Protein AF-A0A7H2BK85-F1 (afdb_monomer)

Structure (mmCIF, N/CA/C/O backbone):
data_AF-A0A7H2BK85-F1
#
_entry.id   AF-A0A7H2BK85-F1
#
loop_
_atom_site.group_PDB
_atom_site.id
_atom_site.type_symbol
_atom_site.label_atom_id
_atom_site.label_alt_id
_atom_site.label_comp_id
_atom_site.label_asym_id
_atom_site.label_entity_id
_atom_site.label_seq_id
_atom_site.pdbx_PDB_ins_code
_atom_site.Cartn_x
_atom_site.Cartn_y
_atom_site.Cartn_z
_atom_site.occupancy
_atom_site.B_iso_or_equiv
_atom_site.auth_seq_id
_atom_site.auth_comp_id
_atom_site.auth_asym_id
_atom_site.auth_atom_id
_atom_site.pdbx_PDB_model_num
ATOM 1 N N . MET A 1 1 ? 51.114 -15.376 -56.417 1.00 45.09 1 MET A N 1
ATOM 2 C CA . MET A 1 1 ? 50.323 -16.615 -56.246 1.00 45.09 1 MET A CA 1
ATOM 3 C C . MET A 1 1 ? 49.088 -16.275 -55.428 1.00 45.09 1 MET A C 1
ATOM 5 O O . MET A 1 1 ? 49.224 -15.690 -54.364 1.00 45.09 1 MET A O 1
ATOM 9 N N . SER A 1 2 ? 47.910 -16.520 -55.994 1.00 48.28 2 SER A N 1
ATOM 10 C CA . SER A 1 2 ? 46.600 -16.052 -55.521 1.00 48.28 2 SER A CA 1
ATOM 11 C C . SER A 1 2 ? 46.134 -16.746 -54.229 1.00 48.28 2 SER A C 1
ATOM 13 O O . SER A 1 2 ? 46.416 -17.934 -54.055 1.00 48.28 2 SER A O 1
ATOM 15 N N . PRO A 1 3 ? 45.377 -16.072 -53.341 1.00 52.47 3 PRO A N 1
ATOM 16 C CA . PRO A 1 3 ? 44.788 -16.718 -52.174 1.00 52.47 3 PRO A CA 1
ATOM 17 C C . PRO A 1 3 ? 43.603 -17.587 -52.618 1.00 52.47 3 PRO A C 1
ATOM 19 O O . PRO A 1 3 ? 42.643 -17.091 -53.200 1.00 52.47 3 PRO A O 1
ATOM 22 N N . THR A 1 4 ? 43.648 -18.893 -52.348 1.00 54.88 4 THR A N 1
ATOM 23 C CA . THR A 1 4 ? 42.486 -19.773 -52.558 1.00 54.88 4 THR A CA 1
ATOM 24 C C . THR A 1 4 ? 41.768 -19.953 -51.225 1.00 54.88 4 THR A C 1
ATOM 26 O O . THR A 1 4 ? 42.036 -20.896 -50.485 1.00 54.88 4 THR A O 1
ATOM 29 N N . ALA A 1 5 ? 40.869 -19.028 -50.889 1.00 56.72 5 ALA A N 1
ATOM 30 C CA . ALA A 1 5 ? 39.956 -19.197 -49.765 1.00 56.72 5 ALA A CA 1
ATOM 31 C C . ALA A 1 5 ? 38.883 -20.230 -50.148 1.00 56.72 5 ALA A C 1
ATOM 33 O O . ALA A 1 5 ? 37.987 -19.947 -50.943 1.00 56.72 5 ALA A O 1
ATOM 34 N N . ARG A 1 6 ? 38.971 -21.451 -49.606 1.00 53.88 6 ARG A N 1
ATOM 35 C CA . ARG A 1 6 ? 37.909 -22.453 -49.764 1.00 53.88 6 ARG A CA 1
ATOM 36 C C . ARG A 1 6 ? 36.838 -22.222 -48.704 1.00 53.88 6 ARG A C 1
ATOM 38 O O . ARG A 1 6 ? 36.971 -22.622 -47.554 1.00 53.88 6 ARG A O 1
ATOM 45 N N . LYS A 1 7 ? 35.772 -21.552 -49.132 1.00 53.59 7 LYS A N 1
ATOM 46 C CA . LYS A 1 7 ? 34.495 -21.425 -48.430 1.00 53.59 7 LYS A CA 1
ATOM 47 C C . LYS A 1 7 ? 33.866 -22.813 -48.289 1.00 53.59 7 LYS A C 1
ATOM 49 O O . LYS A 1 7 ? 33.546 -23.435 -49.296 1.00 53.59 7 LYS A O 1
ATOM 54 N N . SER A 1 8 ? 33.684 -23.285 -47.058 1.00 52.75 8 SER A N 1
ATOM 55 C CA . SER A 1 8 ? 32.875 -24.471 -46.767 1.00 52.75 8 SER A CA 1
ATOM 56 C C . SER A 1 8 ? 31.656 -24.023 -45.968 1.00 52.75 8 SER A C 1
ATOM 58 O O . SER A 1 8 ? 31.713 -23.850 -44.754 1.00 52.75 8 SER A O 1
ATOM 60 N N . SER A 1 9 ? 30.568 -23.732 -46.683 1.00 49.78 9 SER A N 1
ATOM 61 C CA . SER A 1 9 ? 29.244 -23.563 -46.088 1.00 49.78 9 SER A CA 1
ATOM 62 C C . SER A 1 9 ? 28.646 -24.952 -45.905 1.00 49.78 9 SER A C 1
ATOM 64 O O . SER A 1 9 ? 28.197 -25.551 -46.877 1.00 49.78 9 SER A O 1
ATOM 66 N N . GLN A 1 10 ? 28.622 -25.450 -44.673 1.00 52.81 10 GLN A N 1
ATOM 67 C CA . GLN A 1 10 ? 27.683 -26.500 -44.292 1.00 52.81 10 GLN A CA 1
ATOM 68 C C . GLN A 1 10 ? 26.510 -25.833 -43.582 1.00 52.81 10 GLN A C 1
ATOM 70 O O . GLN A 1 10 ? 26.535 -25.560 -42.387 1.00 52.81 10 GLN A O 1
ATOM 75 N N . THR A 1 11 ? 25.501 -25.487 -44.371 1.00 51.50 11 THR A N 1
ATOM 76 C CA . THR A 1 11 ? 24.173 -25.133 -43.884 1.00 51.50 11 THR A CA 1
ATOM 77 C C . THR A 1 11 ? 23.465 -26.417 -43.472 1.00 51.50 11 THR A C 1
ATOM 79 O O . THR A 1 11 ? 23.129 -27.229 -44.332 1.00 51.50 11 THR A O 1
ATOM 82 N N . VAL A 1 12 ? 23.218 -26.598 -42.176 1.00 56.59 12 VAL A N 1
ATOM 83 C CA . VAL A 1 12 ? 22.266 -27.599 -41.684 1.00 56.59 12 VAL A CA 1
ATOM 84 C C . VAL A 1 12 ? 21.039 -26.840 -41.202 1.00 56.59 12 VAL A C 1
ATOM 86 O O . VAL A 1 12 ? 21.044 -26.228 -40.139 1.00 56.59 12 VAL A O 1
ATOM 89 N N . ALA A 1 13 ? 20.008 -26.828 -42.042 1.00 54.75 13 ALA A N 1
ATOM 90 C CA . ALA A 1 13 ? 18.696 -26.290 -41.727 1.00 54.75 13 ALA A CA 1
ATOM 91 C C . ALA A 1 13 ? 17.769 -27.452 -41.373 1.00 54.75 13 ALA A C 1
ATOM 93 O O . ALA A 1 13 ? 17.261 -28.091 -42.285 1.00 54.75 13 ALA A O 1
ATOM 94 N N . ILE A 1 14 ? 17.540 -27.725 -40.085 1.00 53.06 14 ILE A N 1
ATOM 95 C CA . ILE A 1 14 ? 16.371 -28.491 -39.626 1.00 53.06 14 ILE A CA 1
ATOM 96 C C . ILE A 1 14 ? 15.972 -27.978 -38.242 1.00 53.06 14 ILE A C 1
ATOM 98 O O . ILE A 1 14 ? 16.756 -28.052 -37.301 1.00 53.06 14 ILE A O 1
ATOM 102 N N . GLY A 1 15 ? 14.739 -27.485 -38.128 1.00 49.41 15 GLY A N 1
ATOM 103 C CA . GLY A 1 15 ? 14.114 -27.204 -36.839 1.00 49.41 15 GLY A CA 1
ATOM 104 C C . GLY A 1 15 ? 13.172 -26.009 -36.858 1.00 49.41 15 GLY A C 1
ATOM 105 O O . GLY A 1 15 ? 13.376 -25.061 -36.110 1.00 49.41 15 GLY A O 1
ATOM 106 N N . ALA A 1 16 ? 12.133 -26.037 -37.695 1.00 55.44 16 ALA A N 1
ATOM 107 C CA . ALA A 1 16 ? 10.982 -25.171 -37.471 1.00 55.44 16 ALA A CA 1
ATOM 108 C C . ALA A 1 16 ? 10.221 -25.707 -36.250 1.00 55.44 16 ALA A C 1
ATOM 110 O O . ALA A 1 16 ? 9.427 -26.637 -36.367 1.00 55.44 16 ALA A O 1
ATOM 111 N N . VAL A 1 17 ? 10.495 -25.147 -35.072 1.00 58.88 17 VAL A N 1
ATOM 112 C CA . VAL A 1 17 ? 9.649 -25.336 -33.890 1.00 58.88 17 VAL A CA 1
ATOM 113 C C . VAL A 1 17 ? 8.796 -24.085 -33.756 1.00 58.88 17 VAL A C 1
ATOM 115 O O . VAL A 1 17 ? 9.185 -23.103 -33.129 1.00 58.88 17 VAL A O 1
ATOM 118 N N . THR A 1 18 ? 7.624 -24.095 -34.384 1.00 50.91 18 THR A N 1
ATOM 119 C CA . THR A 1 18 ? 6.572 -23.134 -34.056 1.00 50.91 18 THR A CA 1
ATOM 120 C C . THR A 1 18 ? 5.955 -23.563 -32.730 1.00 50.91 18 THR A C 1
ATOM 122 O O . THR A 1 18 ? 5.034 -24.380 -32.702 1.00 50.91 18 THR A O 1
ATOM 125 N N . ALA A 1 19 ? 6.480 -23.039 -31.622 1.00 53.00 19 ALA A N 1
ATOM 126 C CA . ALA A 1 19 ? 5.808 -23.126 -30.334 1.00 53.00 19 ALA A CA 1
ATOM 127 C C . ALA A 1 19 ? 4.584 -22.200 -30.368 1.00 53.00 19 ALA A C 1
ATOM 129 O O . ALA A 1 19 ? 4.656 -21.016 -30.050 1.00 53.00 19 ALA A O 1
ATOM 130 N N . LEU A 1 20 ? 3.457 -22.744 -30.818 1.00 49.47 20 LEU A N 1
ATOM 131 C CA . LEU A 1 20 ? 2.154 -22.122 -30.660 1.00 49.47 20 LEU A CA 1
ATOM 132 C C . LEU A 1 20 ? 1.717 -22.316 -29.199 1.00 49.47 20 LEU A C 1
ATOM 134 O O . LEU A 1 20 ? 1.092 -23.318 -28.860 1.00 49.47 20 LEU A O 1
ATOM 138 N N . ALA A 1 21 ? 2.065 -21.372 -28.326 1.00 48.50 21 ALA A N 1
ATOM 139 C CA . ALA A 1 21 ? 1.471 -21.281 -26.996 1.00 48.50 21 ALA A CA 1
ATOM 140 C C . ALA A 1 21 ? 0.153 -20.496 -27.103 1.00 48.50 21 ALA A C 1
ATOM 142 O O . ALA A 1 21 ? 0.136 -19.272 -26.996 1.00 48.50 21 ALA A O 1
ATOM 143 N N . VAL A 1 22 ? -0.957 -21.194 -27.374 1.00 50.72 22 VAL A N 1
ATOM 144 C CA . VAL A 1 22 ? -2.297 -20.613 -27.211 1.00 50.72 22 VAL A CA 1
ATOM 145 C C . VAL A 1 22 ? -2.713 -20.728 -25.748 1.00 50.72 22 VAL A C 1
ATOM 147 O O . VAL A 1 22 ? -2.835 -21.825 -25.215 1.00 50.72 22 VAL A O 1
ATOM 150 N N . ALA A 1 23 ? -2.979 -19.554 -25.179 1.00 48.28 23 ALA A N 1
ATOM 151 C CA . ALA A 1 23 ? -3.813 -19.264 -24.018 1.00 48.28 23 ALA A CA 1
ATOM 152 C C . ALA A 1 23 ? -3.403 -19.856 -22.659 1.00 48.28 23 ALA A C 1
ATOM 154 O O . ALA A 1 23 ? -3.813 -20.945 -22.276 1.00 48.28 23 ALA A O 1
ATOM 155 N N . LEU A 1 24 ? -2.837 -18.982 -21.825 1.00 39.66 24 LEU A N 1
ATOM 156 C CA . LEU A 1 24 ? -3.652 -18.437 -20.743 1.00 39.66 24 LEU A CA 1
ATOM 157 C C . LEU A 1 24 ? -3.666 -16.908 -20.876 1.00 39.66 24 LEU A C 1
ATOM 159 O O . LEU A 1 24 ? -2.669 -16.247 -20.601 1.00 39.66 24 LEU A O 1
ATOM 163 N N . THR A 1 25 ? -4.809 -16.317 -21.230 1.00 51.88 25 THR A N 1
ATOM 164 C CA . THR A 1 25 ? -5.195 -15.028 -20.633 1.00 51.88 25 THR A CA 1
ATOM 165 C C . THR A 1 25 ? -5.404 -15.298 -19.152 1.00 51.88 25 THR A C 1
ATOM 167 O O . THR A 1 25 ? -6.499 -15.559 -18.670 1.00 51.88 25 THR A O 1
ATOM 170 N N . GLY A 1 26 ? -4.271 -15.359 -18.485 1.00 37.03 26 GLY A N 1
ATOM 171 C CA . GLY A 1 26 ? -4.060 -15.548 -17.075 1.00 37.03 26 GLY A CA 1
ATOM 172 C C . GLY A 1 26 ? -2.738 -14.860 -16.806 1.00 37.03 26 GLY A C 1
ATOM 173 O O . GLY A 1 26 ? -1.775 -15.509 -16.416 1.00 37.03 26 GLY A O 1
ATOM 174 N N . CYS A 1 27 ? -2.686 -13.549 -17.082 1.00 47.53 27 CYS A N 1
ATOM 175 C CA . CYS A 1 27 ? -1.735 -12.637 -16.450 1.00 47.53 27 CYS A CA 1
ATOM 176 C C . CYS A 1 27 ? -2.050 -12.626 -14.952 1.00 47.53 27 CYS A C 1
ATOM 178 O O . CYS A 1 27 ? -2.667 -11.721 -14.404 1.00 47.53 27 CYS A O 1
ATOM 180 N N . SER A 1 28 ? -1.706 -13.725 -14.311 1.00 48.28 28 SER A N 1
ATOM 181 C CA . SER A 1 28 ? -1.516 -13.859 -12.882 1.00 48.28 28 SER A CA 1
ATOM 182 C C . SER A 1 28 ? -0.149 -14.509 -12.752 1.00 48.28 28 SER A C 1
ATOM 184 O O . SER A 1 28 ? 0.002 -15.619 -12.251 1.00 48.28 28 SER A O 1
ATOM 186 N N . SER A 1 29 ? 0.839 -13.836 -13.338 1.00 35.88 29 SER A N 1
ATOM 187 C CA . SER A 1 29 ? 2.242 -14.179 -13.231 1.00 35.88 29 SER A CA 1
ATOM 188 C C . SER A 1 29 ? 2.878 -13.079 -12.404 1.00 35.88 29 SER A C 1
ATOM 190 O O . SER A 1 29 ? 3.243 -12.041 -12.936 1.00 35.88 29 SER A O 1
ATOM 192 N N . GLU A 1 30 ? 2.968 -13.335 -11.100 1.00 42.28 30 GLU A N 1
ATOM 193 C CA . GLU A 1 30 ? 4.191 -13.034 -10.355 1.00 42.28 30 GLU A CA 1
ATOM 194 C C . GLU A 1 30 ? 4.675 -11.586 -10.539 1.00 42.28 30 GLU A C 1
ATOM 196 O O . GLU A 1 30 ? 5.794 -11.333 -10.976 1.00 42.28 30 GLU A O 1
ATOM 201 N N . ASP A 1 31 ? 3.791 -10.633 -10.238 1.00 44.41 31 ASP A N 1
ATOM 202 C CA . ASP A 1 31 ? 4.012 -9.199 -10.403 1.00 44.41 31 ASP A CA 1
ATOM 203 C C . ASP A 1 31 ? 5.076 -8.654 -9.437 1.00 44.41 31 ASP A C 1
ATOM 205 O O . ASP A 1 31 ? 4.791 -7.912 -8.497 1.00 44.41 31 ASP A O 1
ATOM 209 N N . GLU A 1 32 ? 6.349 -8.911 -9.721 1.00 52.94 32 GLU A N 1
ATOM 210 C CA . GLU A 1 32 ? 7.384 -7.914 -9.453 1.00 52.94 32 GLU A CA 1
ATOM 211 C C . GLU A 1 32 ? 7.187 -6.768 -10.464 1.00 52.94 32 GLU A C 1
ATOM 213 O O . GLU A 1 32 ? 7.996 -6.567 -11.368 1.00 52.94 32 GLU A O 1
ATOM 218 N N . GLN A 1 33 ? 6.071 -6.031 -10.349 1.00 55.97 33 GLN A N 1
ATOM 219 C CA . GLN A 1 33 ? 5.865 -4.783 -11.080 1.00 55.97 33 GLN A CA 1
ATOM 220 C C . GLN A 1 33 ? 6.898 -3.787 -10.565 1.00 55.97 33 GLN A C 1
ATOM 222 O O . GLN A 1 33 ? 6.743 -3.152 -9.522 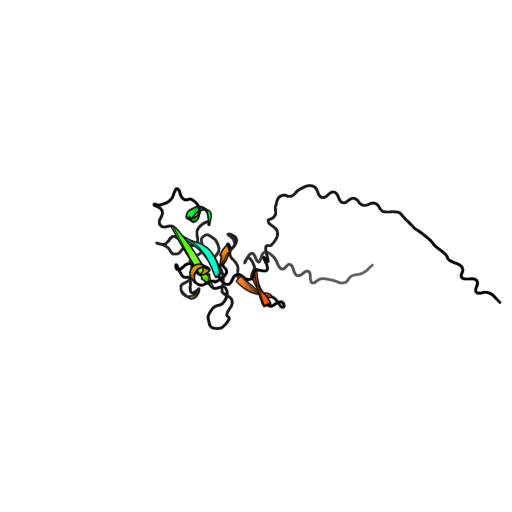1.00 55.97 33 GLN A O 1
ATOM 227 N N . GLU A 1 34 ? 8.011 -3.732 -11.283 1.00 63.50 34 GLU A N 1
ATOM 228 C CA . GLU A 1 34 ? 9.090 -2.793 -11.071 1.00 63.50 34 GLU A CA 1
ATOM 229 C C . GLU A 1 34 ? 8.560 -1.373 -11.352 1.00 63.50 34 GLU A C 1
ATOM 231 O O . GLU A 1 34 ? 8.457 -0.944 -12.501 1.00 63.50 34 GLU A O 1
ATOM 236 N N . THR A 1 35 ? 8.167 -0.668 -10.293 1.00 67.38 35 THR A N 1
ATOM 237 C CA . THR A 1 35 ? 7.419 0.592 -10.324 1.00 67.38 35 THR A CA 1
ATOM 238 C C . THR A 1 35 ? 8.204 1.739 -9.678 1.00 67.38 35 THR A C 1
ATOM 240 O O . THR A 1 35 ? 8.959 1.553 -8.720 1.00 67.38 35 THR A O 1
ATOM 243 N N . ASP A 1 36 ? 7.996 2.949 -10.197 1.00 75.44 36 ASP A N 1
ATOM 244 C CA . ASP A 1 36 ? 8.452 4.218 -9.604 1.00 75.44 36 ASP A CA 1
ATOM 245 C C . ASP A 1 36 ? 7.418 4.793 -8.611 1.00 75.44 36 ASP A C 1
ATOM 247 O O . ASP A 1 36 ? 7.486 5.953 -8.210 1.00 75.44 36 ASP A O 1
ATOM 251 N N . ALA A 1 37 ? 6.421 3.996 -8.214 1.00 82.44 37 ALA A N 1
ATOM 252 C CA . ALA A 1 37 ? 5.487 4.385 -7.169 1.00 82.44 37 ALA A CA 1
ATOM 253 C C . ALA A 1 37 ? 6.186 4.517 -5.810 1.00 82.44 37 ALA A C 1
ATOM 255 O O . ALA A 1 37 ? 7.075 3.743 -5.462 1.00 82.44 37 ALA A O 1
ATOM 256 N N . GLU A 1 38 ? 5.744 5.496 -5.025 1.00 86.88 38 GLU A N 1
ATOM 257 C C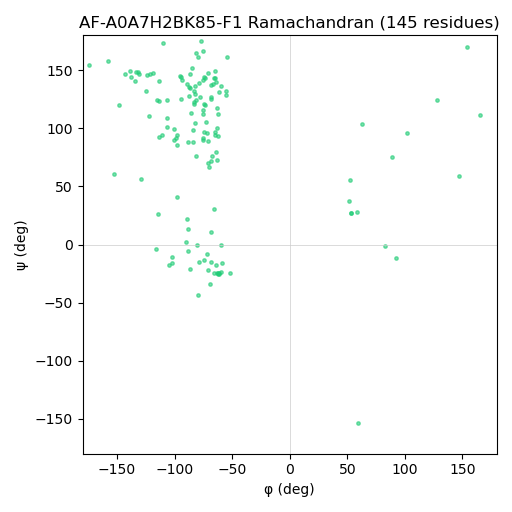A . GLU A 1 38 ? 6.218 5.746 -3.662 1.00 86.88 38 GLU A CA 1
ATOM 258 C C . GLU A 1 38 ? 5.198 5.282 -2.615 1.00 86.88 38 GLU A C 1
ATOM 260 O O . GLU A 1 38 ? 5.544 5.105 -1.445 1.00 86.88 38 GLU A O 1
ATOM 265 N N . TYR A 1 39 ? 3.947 5.070 -3.032 1.00 89.94 39 TYR A N 1
ATOM 266 C CA . TYR A 1 39 ? 2.840 4.674 -2.170 1.00 89.94 39 TYR A CA 1
ATOM 267 C C . TYR A 1 39 ? 2.017 3.535 -2.786 1.00 89.94 39 TYR A C 1
ATOM 269 O O . TYR A 1 39 ? 1.705 3.559 -3.978 1.00 89.94 39 TYR A O 1
ATOM 277 N N . ALA A 1 40 ? 1.591 2.584 -1.954 1.00 90.62 40 ALA A N 1
ATOM 278 C CA . ALA A 1 40 ? 0.516 1.650 -2.267 1.00 90.62 40 ALA A CA 1
ATOM 279 C C . ALA A 1 40 ? -0.835 2.309 -2.008 1.00 90.62 40 ALA A C 1
ATOM 281 O O . ALA A 1 40 ? -1.066 2.801 -0.906 1.00 90.62 40 ALA A O 1
ATOM 282 N N . GLN A 1 41 ? -1.738 2.254 -2.974 1.00 90.69 41 GLN A N 1
ATOM 283 C CA . GLN A 1 41 ? -3.156 2.515 -2.777 1.00 90.69 41 GLN A CA 1
ATOM 284 C C . GLN A 1 41 ? -3.847 1.209 -2.366 1.00 90.69 41 GLN A C 1
ATOM 286 O O . GLN A 1 41 ? -3.690 0.193 -3.044 1.00 90.69 41 GLN A O 1
ATOM 291 N N . VAL A 1 42 ? -4.591 1.235 -1.258 1.00 90.31 42 VAL A N 1
ATOM 292 C CA . VAL A 1 42 ? -5.373 0.091 -0.764 1.00 90.31 42 VAL A CA 1
ATOM 293 C C . VAL A 1 42 ? -6.743 0.544 -0.265 1.00 90.31 42 VAL A C 1
ATOM 295 O O . VAL A 1 42 ? -6.867 1.623 0.325 1.00 90.31 42 VAL A O 1
ATOM 298 N N . CYS A 1 43 ? -7.772 -0.271 -0.479 1.00 91.25 43 CYS A N 1
ATOM 299 C CA . CYS A 1 43 ? -9.095 -0.035 0.088 1.00 91.25 43 CYS A CA 1
ATOM 300 C C . CYS A 1 43 ? -9.175 -0.562 1.526 1.00 91.25 43 CYS A C 1
ATOM 302 O O . CYS A 1 43 ? -8.763 -1.688 1.811 1.00 91.25 43 CYS A O 1
ATOM 304 N N . VAL A 1 44 ? -9.699 0.242 2.454 1.00 90.75 44 VAL A N 1
ATOM 305 C CA . VAL A 1 44 ? -9.833 -0.155 3.863 1.00 90.75 44 VAL A CA 1
ATOM 306 C C . VAL A 1 44 ? -11.209 0.134 4.424 1.00 90.75 44 VAL A C 1
ATOM 308 O O . VAL A 1 44 ? -11.833 1.137 4.089 1.00 90.75 44 VAL A O 1
ATOM 311 N N . ASN A 1 45 ? -11.638 -0.703 5.363 1.00 90.19 45 ASN A N 1
ATOM 312 C CA . ASN A 1 45 ? -12.727 -0.382 6.269 1.00 90.19 45 ASN A CA 1
ATOM 313 C C . ASN A 1 45 ? -12.246 0.647 7.303 1.00 90.19 45 ASN A C 1
ATOM 315 O O . 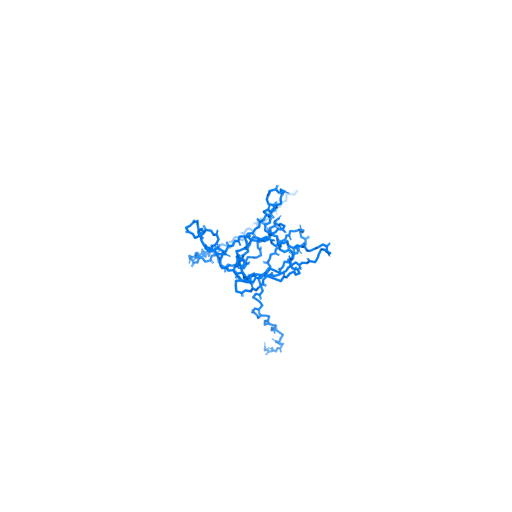ASN A 1 45 ? -11.301 0.411 8.051 1.00 90.19 45 ASN A O 1
ATOM 319 N N . GLN A 1 46 ? -12.891 1.806 7.339 1.00 86.00 46 GLN A N 1
ATOM 320 C CA . GLN A 1 46 ? -12.545 2.927 8.201 1.00 86.00 46 GLN A CA 1
ATOM 321 C C . GLN A 1 46 ? -12.858 2.680 9.681 1.00 86.00 46 GLN A C 1
ATOM 323 O O . GLN A 1 46 ? -12.216 3.320 10.514 1.00 86.00 46 GLN A O 1
ATOM 328 N N . ASP A 1 47 ? -13.771 1.757 10.003 1.00 86.62 47 ASP A N 1
ATOM 329 C CA . ASP A 1 47 ? -14.110 1.380 11.381 1.00 86.62 47 ASP A CA 1
ATOM 330 C C . ASP A 1 47 ? -13.076 0.415 11.969 1.00 86.62 47 ASP A C 1
ATOM 332 O O . ASP A 1 47 ? -12.656 0.552 13.118 1.00 86.62 47 ASP A O 1
ATOM 336 N N . THR A 1 48 ? -12.657 -0.581 11.183 1.00 88.44 48 THR A N 1
ATOM 337 C CA . THR A 1 48 ? -11.785 -1.671 11.655 1.00 88.44 48 THR A CA 1
ATOM 338 C C . THR A 1 48 ? -10.325 -1.519 11.240 1.00 88.44 48 THR A C 1
ATOM 340 O O . THR A 1 48 ? -9.478 -2.265 11.738 1.00 88.44 48 THR A O 1
ATOM 343 N N . GLN A 1 49 ? -10.029 -0.576 10.340 1.00 88.56 49 GLN A N 1
ATOM 344 C CA . GLN A 1 49 ? -8.740 -0.413 9.655 1.00 88.56 49 GLN A CA 1
ATOM 345 C C . GLN A 1 49 ? -8.258 -1.690 8.953 1.00 88.56 49 GLN A C 1
ATOM 347 O O . GLN A 1 49 ? -7.059 -1.908 8.778 1.00 88.56 49 GLN A O 1
ATOM 352 N N . GLU A 1 50 ? -9.191 -2.552 8.562 1.00 91.50 50 GLU A N 1
ATOM 353 C CA . GLU A 1 50 ? -8.913 -3.776 7.821 1.00 91.50 50 GLU A CA 1
ATOM 354 C C . GLU A 1 50 ? -8.873 -3.488 6.324 1.00 91.50 50 GLU A C 1
ATOM 356 O O . GLU A 1 50 ? -9.740 -2.779 5.806 1.00 91.50 50 GLU A O 1
ATOM 361 N N . ARG A 1 51 ? -7.867 -4.024 5.629 1.00 89.62 51 ARG A N 1
ATOM 362 C CA . ARG A 1 51 ? -7.805 -3.961 4.173 1.00 89.62 51 ARG A CA 1
ATOM 363 C C . ARG A 1 51 ? -8.906 -4.836 3.596 1.00 89.62 51 ARG A C 1
ATOM 365 O O . ARG A 1 51 ? -8.972 -6.025 3.884 1.00 89.62 51 ARG A O 1
ATOM 372 N N . VAL A 1 52 ? -9.737 -4.251 2.751 1.00 89.44 52 VAL A N 1
ATOM 373 C CA . VAL A 1 52 ? -10.779 -4.966 2.016 1.00 89.44 52 VAL A CA 1
ATOM 374 C C . VAL A 1 52 ? -10.411 -5.026 0.540 1.00 89.44 52 VAL A C 1
ATOM 376 O O . VAL A 1 52 ? -9.400 -4.468 0.111 1.00 89.44 52 VAL A O 1
ATOM 379 N N . ASP A 1 53 ? -11.209 -5.760 -0.225 1.00 86.75 53 ASP A N 1
ATOM 380 C CA . ASP A 1 53 ? -11.041 -5.828 -1.666 1.00 86.75 53 ASP A CA 1
ATOM 381 C C . ASP A 1 53 ? -11.179 -4.435 -2.301 1.00 86.75 53 ASP A C 1
ATOM 383 O O . ASP A 1 53 ? -12.064 -3.659 -1.935 1.00 86.75 53 ASP A O 1
ATOM 387 N N . ASP A 1 54 ? -10.291 -4.123 -3.243 1.00 84.56 54 ASP A N 1
ATOM 388 C CA . ASP A 1 54 ? -10.172 -2.786 -3.826 1.00 84.56 54 ASP A CA 1
ATOM 389 C C . ASP A 1 54 ? -11.450 -2.361 -4.584 1.00 84.56 54 ASP A C 1
ATOM 391 O O . ASP A 1 54 ? -11.777 -1.172 -4.612 1.00 84.56 54 ASP A O 1
ATOM 395 N N . ASN A 1 55 ? -12.258 -3.321 -5.064 1.00 83.25 55 ASN A N 1
ATOM 396 C CA . ASN A 1 55 ? -13.551 -3.045 -5.700 1.00 83.25 55 ASN A CA 1
ATOM 397 C C . ASN A 1 55 ? -14.549 -2.365 -4.747 1.00 83.25 55 ASN A C 1
ATOM 399 O O . ASN A 1 55 ? -15.418 -1.629 -5.202 1.00 83.25 55 ASN A O 1
ATOM 403 N N . GLN A 1 56 ? -14.411 -2.549 -3.427 1.00 83.25 56 GLN A N 1
ATOM 404 C CA . GLN A 1 56 ? -15.294 -1.911 -2.440 1.00 83.25 56 GLN A CA 1
ATOM 405 C C . GLN A 1 56 ? -15.145 -0.385 -2.407 1.00 83.25 56 GLN A C 1
ATOM 407 O O . GLN A 1 56 ? -16.066 0.313 -1.989 1.00 83.25 56 GLN A O 1
ATOM 412 N N . CYS A 1 57 ? -13.988 0.136 -2.827 1.00 82.06 57 CYS A N 1
ATOM 413 C CA . CYS A 1 57 ? -13.723 1.571 -2.896 1.00 82.06 57 CYS A CA 1
ATOM 414 C C . CYS A 1 57 ? -13.824 2.140 -4.323 1.00 82.06 57 CYS A C 1
ATOM 416 O O . CYS A 1 57 ? -13.892 3.362 -4.470 1.00 82.06 57 CYS A O 1
ATOM 418 N N . ASP A 1 58 ? -13.814 1.285 -5.351 1.00 76.81 58 ASP A N 1
ATOM 419 C CA . ASP A 1 58 ? -14.046 1.658 -6.757 1.00 76.81 58 ASP A CA 1
ATOM 420 C C . ASP A 1 58 ? -15.537 1.663 -7.126 1.00 76.81 58 ASP A C 1
ATOM 422 O O . ASP A 1 58 ? -15.938 2.329 -8.082 1.00 76.81 58 ASP A O 1
ATOM 426 N N . ASP A 1 59 ? -16.389 0.960 -6.373 1.00 67.94 59 ASP A N 1
ATOM 427 C CA . ASP A 1 59 ? -17.822 0.961 -6.633 1.00 67.94 59 ASP A CA 1
ATOM 428 C C . ASP A 1 59 ? -18.460 2.290 -6.189 1.00 67.94 59 ASP A C 1
ATOM 430 O O . ASP A 1 59 ? -18.810 2.516 -5.027 1.00 67.94 59 ASP A O 1
ATOM 434 N N . HIS A 1 60 ? -18.632 3.204 -7.147 1.00 55.72 60 HIS A N 1
ATOM 435 C CA . HIS A 1 60 ? -19.266 4.510 -6.935 1.00 55.72 60 HIS A CA 1
ATOM 436 C C . HIS A 1 60 ? -20.711 4.394 -6.400 1.00 55.72 60 HIS A C 1
ATOM 438 O O . HIS A 1 60 ? -21.262 5.379 -5.899 1.00 55.72 60 HIS A O 1
ATOM 444 N N . THR A 1 61 ? -21.345 3.215 -6.486 1.00 54.50 61 THR A N 1
ATOM 445 C CA . THR A 1 61 ? -22.700 2.992 -5.958 1.00 54.50 61 THR A CA 1
ATOM 446 C C . THR A 1 61 ? -22.730 2.788 -4.442 1.00 54.50 61 THR A C 1
ATOM 448 O O . THR A 1 61 ? -23.787 2.918 -3.825 1.00 54.50 61 THR A O 1
ATOM 451 N N . HIS A 1 62 ? -21.586 2.527 -3.807 1.00 52.09 62 HIS A N 1
ATOM 452 C CA . HIS A 1 62 ? -21.477 2.229 -2.378 1.00 52.09 62 HIS A CA 1
ATOM 453 C C . HIS A 1 62 ? -21.081 3.460 -1.543 1.00 52.09 62 HIS A C 1
ATOM 455 O O . HIS A 1 62 ? -20.348 3.376 -0.562 1.00 52.09 62 HIS A O 1
ATOM 461 N N . SER A 1 63 ? -21.651 4.627 -1.868 1.00 51.47 63 SER A N 1
ATOM 462 C CA . SER A 1 63 ? -21.449 5.901 -1.144 1.00 51.47 63 SER A CA 1
ATOM 463 C C . SER A 1 63 ? -21.855 5.880 0.351 1.00 51.47 63 SER A C 1
ATOM 465 O O . SER A 1 63 ? -21.726 6.890 1.037 1.00 51.47 63 SER A O 1
ATOM 467 N N . HIS A 1 64 ? -22.348 4.748 0.869 1.00 50.72 64 HIS A N 1
ATOM 468 C CA . HIS A 1 64 ? -22.801 4.552 2.252 1.00 50.72 64 HIS A CA 1
ATOM 469 C C . HIS A 1 64 ? -21.988 3.534 3.054 1.00 50.72 64 HIS A C 1
ATOM 471 O O . HIS A 1 64 ? -22.266 3.330 4.235 1.00 50.72 64 HIS A O 1
ATOM 477 N N . SER A 1 65 ? -21.016 2.866 2.445 1.00 63.53 65 SER A N 1
ATOM 478 C CA . SER A 1 65 ? -20.184 1.919 3.173 1.00 63.53 65 SER A CA 1
ATOM 479 C C . SER A 1 65 ? -18.980 2.631 3.772 1.00 63.53 65 SER A C 1
ATOM 481 O O . SER A 1 65 ? -18.358 3.456 3.109 1.00 63.53 65 SER A O 1
ATOM 483 N N . ASN A 1 66 ? -18.634 2.299 5.017 1.00 82.38 66 ASN A N 1
ATOM 484 C CA . ASN A 1 66 ? -17.489 2.838 5.760 1.00 82.38 66 ASN A CA 1
ATOM 485 C C . ASN A 1 66 ? -16.128 2.438 5.148 1.00 82.38 66 ASN A C 1
ATOM 487 O O . ASN A 1 66 ? -15.150 2.277 5.868 1.00 82.38 66 ASN A O 1
ATOM 491 N N . PHE A 1 67 ? -16.037 2.240 3.834 1.00 86.50 67 PHE A N 1
ATOM 492 C CA . PHE A 1 67 ? -14.812 1.935 3.113 1.00 86.50 67 PHE A CA 1
ATOM 493 C C . PHE A 1 67 ? -14.208 3.215 2.540 1.00 86.50 67 PHE A C 1
ATOM 495 O O . PHE A 1 67 ? -14.909 4.147 2.150 1.00 86.50 67 PHE A O 1
ATOM 502 N N . GLY A 1 68 ? -12.885 3.286 2.499 1.00 87.62 68 GLY A N 1
ATOM 503 C CA . GLY A 1 68 ? -12.202 4.386 1.841 1.00 87.62 68 GLY A CA 1
ATOM 504 C C . GLY A 1 68 ? -10.783 4.032 1.450 1.00 87.62 68 GLY A C 1
ATOM 505 O O . GLY A 1 68 ? -10.161 3.133 2.015 1.00 87.62 68 GLY A O 1
ATOM 506 N N . TRP A 1 69 ? -10.272 4.777 0.477 1.00 88.31 69 TRP A N 1
ATOM 507 C CA . TRP A 1 69 ? -8.895 4.647 0.035 1.00 88.31 69 TRP A CA 1
ATOM 508 C C . TRP A 1 69 ? -7.921 5.124 1.108 1.00 88.31 69 TRP A C 1
ATOM 510 O O . TRP A 1 69 ? -8.111 6.171 1.737 1.00 88.31 69 TRP A O 1
ATOM 520 N N . MET A 1 70 ? -6.854 4.356 1.289 1.00 90.31 70 MET A N 1
ATOM 521 C CA . MET A 1 70 ? -5.722 4.726 2.118 1.00 90.31 70 MET A CA 1
ATOM 522 C C . MET A 1 70 ? -4.419 4.449 1.371 1.00 90.31 70 MET A C 1
ATOM 524 O O . MET A 1 70 ? -4.330 3.529 0.556 1.00 90.31 70 MET A O 1
ATOM 528 N N . TRP A 1 71 ? -3.405 5.263 1.646 1.00 91.88 71 TRP A N 1
ATOM 529 C CA . TRP A 1 71 ? -2.117 5.210 0.971 1.00 91.88 71 TRP A CA 1
ATOM 530 C C . TRP A 1 71 ? -1.014 4.831 1.948 1.00 91.88 71 TRP A C 1
ATOM 532 O O . TRP A 1 71 ? -0.822 5.499 2.964 1.00 91.88 71 TRP A O 1
ATOM 542 N N . LEU A 1 72 ? -0.270 3.771 1.638 1.00 92.31 72 LEU A N 1
ATOM 543 C CA . LEU A 1 72 ? 0.843 3.297 2.454 1.00 92.31 72 LEU A CA 1
ATOM 544 C C . LEU A 1 72 ? 2.163 3.639 1.774 1.00 92.31 72 LEU A C 1
ATOM 546 O O . LEU A 1 72 ? 2.370 3.208 0.641 1.00 92.31 72 LEU A O 1
ATOM 550 N N . PRO A 1 73 ? 3.084 4.353 2.436 1.00 91.69 73 PRO A N 1
ATOM 551 C CA . PRO A 1 73 ? 4.398 4.606 1.870 1.00 91.69 73 PRO A CA 1
ATOM 552 C C . PRO A 1 73 ? 5.156 3.292 1.695 1.00 91.69 73 PRO A C 1
ATOM 554 O O . PRO A 1 73 ? 5.139 2.424 2.565 1.00 91.69 73 PRO A O 1
ATOM 557 N N . PHE A 1 74 ? 5.871 3.160 0.591 1.00 90.06 74 PHE A N 1
ATOM 558 C CA . PHE A 1 74 ? 6.720 2.007 0.313 1.00 90.06 74 PHE A CA 1
ATOM 559 C C . PHE A 1 74 ? 7.951 1.938 1.212 1.00 90.06 74 PHE A C 1
ATOM 561 O O . PHE A 1 74 ? 8.378 0.853 1.614 1.00 90.06 74 PHE A O 1
ATOM 568 N N . PHE A 1 75 ? 8.489 3.097 1.583 1.00 89.25 75 PHE A N 1
ATOM 569 C CA . PHE A 1 75 ? 9.607 3.209 2.506 1.00 89.25 75 PHE A CA 1
ATOM 570 C C . PHE A 1 75 ? 9.236 4.125 3.665 1.00 89.25 75 PHE A C 1
ATOM 572 O O . PHE A 1 75 ? 8.735 5.230 3.477 1.00 89.25 75 PHE A O 1
ATOM 579 N N . LEU A 1 76 ? 9.513 3.660 4.877 1.00 87.69 76 LEU A N 1
ATOM 580 C CA . LEU A 1 76 ? 9.368 4.429 6.108 1.00 87.69 76 LEU A CA 1
ATOM 581 C C . LEU A 1 76 ? 10.598 5.337 6.296 1.00 87.69 76 LEU A C 1
ATOM 583 O O . LEU A 1 76 ? 11.639 5.106 5.683 1.00 87.69 76 LEU A O 1
ATOM 587 N N . GLY A 1 77 ? 10.528 6.331 7.189 1.00 77.31 77 GLY A N 1
ATOM 588 C CA . GLY A 1 77 ? 11.559 7.378 7.349 1.00 77.31 77 GLY A CA 1
ATOM 589 C C . GLY A 1 77 ? 13.021 6.919 7.527 1.00 77.31 77 GLY A C 1
ATOM 590 O O . GLY A 1 77 ? 13.933 7.649 7.163 1.00 77.31 77 GLY A O 1
ATOM 591 N N . ASN A 1 78 ? 13.279 5.696 8.010 1.00 82.44 78 ASN A N 1
ATOM 592 C CA . ASN A 1 78 ? 14.629 5.104 8.075 1.00 82.44 78 ASN A CA 1
ATOM 593 C C . ASN A 1 78 ? 15.019 4.325 6.799 1.00 82.44 78 ASN A C 1
ATOM 595 O O . ASN A 1 78 ? 15.840 3.413 6.872 1.00 82.44 78 ASN A O 1
ATOM 599 N N . ASN A 1 79 ? 14.374 4.606 5.662 1.00 81.38 79 ASN A N 1
ATOM 600 C CA . ASN A 1 79 ? 14.448 3.828 4.419 1.00 81.38 79 ASN A CA 1
ATOM 601 C C . ASN A 1 79 ? 14.137 2.330 4.627 1.00 81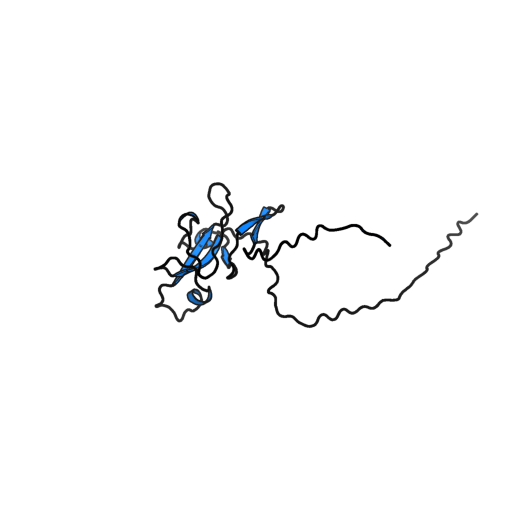.38 79 ASN A C 1
ATOM 603 O O . ASN A 1 79 ? 14.625 1.461 3.904 1.00 81.38 79 ASN A O 1
ATOM 607 N N . ARG A 1 80 ? 13.330 2.024 5.652 1.00 86.75 80 ARG A N 1
ATOM 608 C CA . ARG A 1 80 ? 12.859 0.667 5.933 1.00 86.75 80 ARG A CA 1
ATOM 609 C C . ARG A 1 80 ? 11.730 0.341 4.972 1.00 86.75 80 ARG A C 1
ATOM 611 O O . ARG A 1 80 ? 10.773 1.107 4.893 1.00 86.75 80 ARG A O 1
ATOM 618 N N . ALA A 1 81 ? 11.851 -0.783 4.277 1.00 87.69 81 ALA A N 1
ATOM 619 C CA . ALA A 1 81 ? 10.776 -1.315 3.460 1.00 87.69 81 ALA A CA 1
ATOM 620 C C . ALA A 1 81 ? 9.509 -1.498 4.299 1.00 87.69 81 ALA A C 1
ATOM 622 O O . ALA A 1 81 ? 9.550 -2.100 5.376 1.00 87.69 81 ALA A O 1
ATOM 623 N N . ASN A 1 82 ? 8.399 -0.966 3.805 1.00 90.81 82 ASN A N 1
ATOM 624 C CA . ASN A 1 82 ? 7.097 -1.223 4.386 1.00 90.81 82 ASN A CA 1
ATOM 625 C C . ASN A 1 82 ? 6.575 -2.592 3.924 1.00 90.81 82 ASN A C 1
ATOM 627 O O . ASN A 1 82 ? 7.046 -3.165 2.940 1.00 90.81 82 ASN A O 1
ATOM 631 N N . THR A 1 83 ? 5.598 -3.129 4.645 1.00 89.25 83 THR A N 1
ATOM 632 C CA . THR A 1 83 ? 4.863 -4.323 4.220 1.00 89.25 83 THR A CA 1
ATOM 633 C C . THR A 1 83 ? 3.431 -3.919 3.950 1.00 89.25 83 THR A C 1
ATOM 635 O O . THR A 1 83 ? 2.772 -3.354 4.818 1.00 89.25 83 THR A O 1
ATOM 638 N N . ILE A 1 84 ? 2.972 -4.190 2.735 1.00 89.81 84 ILE A N 1
ATOM 639 C CA . ILE A 1 84 ? 1.611 -3.915 2.312 1.00 89.81 84 ILE A CA 1
ATOM 640 C C . ILE A 1 84 ? 0.733 -5.087 2.773 1.00 89.81 84 ILE A C 1
ATOM 642 O O . ILE A 1 84 ? 1.030 -6.228 2.405 1.00 89.81 84 ILE A O 1
ATOM 646 N N . PRO A 1 85 ? -0.316 -4.839 3.576 1.00 88.81 85 PRO A N 1
ATOM 647 C CA . PRO A 1 85 ? -1.187 -5.887 4.101 1.00 88.81 85 PRO A CA 1
ATOM 648 C C . PRO A 1 85 ? -1.954 -6.582 2.973 1.00 88.81 85 PRO A C 1
ATOM 650 O O . PRO A 1 85 ? -2.252 -5.954 1.949 1.00 88.81 85 PRO A O 1
ATOM 653 N N . ALA A 1 86 ? -2.274 -7.863 3.150 1.00 88.19 86 ALA A N 1
ATOM 654 C CA . ALA A 1 86 ? -3.194 -8.561 2.260 1.00 88.19 86 ALA A CA 1
ATOM 655 C C . ALA A 1 86 ? -4.641 -8.135 2.547 1.00 88.19 86 ALA A C 1
ATOM 657 O O . ALA A 1 86 ? -4.937 -7.506 3.563 1.00 88.19 86 ALA A O 1
ATOM 658 N N . VAL A 1 87 ? -5.563 -8.459 1.646 1.00 88.56 87 VAL A N 1
ATOM 659 C CA . VAL A 1 87 ? -6.997 -8.309 1.926 1.00 88.56 87 VAL A CA 1
ATOM 660 C C . VAL A 1 87 ? -7.375 -9.210 3.108 1.00 88.56 87 VAL A C 1
ATOM 662 O O . VAL A 1 87 ? -7.012 -10.384 3.135 1.00 88.56 87 VAL A O 1
ATOM 665 N N . GLY A 1 88 ? -8.091 -8.652 4.083 1.00 87.62 88 GLY A N 1
ATOM 666 C CA . GLY A 1 88 ? -8.417 -9.272 5.369 1.00 87.62 88 GLY A CA 1
ATOM 667 C C . GLY A 1 88 ? -7.414 -8.965 6.487 1.00 87.62 88 GLY A C 1
ATOM 668 O O . GLY A 1 88 ? -7.719 -9.205 7.654 1.00 87.62 88 GLY A O 1
ATOM 669 N N . ASP A 1 89 ? -6.245 -8.398 6.173 1.00 89.06 89 ASP A N 1
ATOM 670 C CA . ASP A 1 89 ? -5.282 -7.981 7.192 1.00 89.06 89 ASP A CA 1
ATOM 671 C C . ASP A 1 89 ? -5.568 -6.560 7.687 1.00 89.06 89 ASP A C 1
ATOM 673 O O . ASP A 1 89 ? -5.965 -5.660 6.941 1.00 89.06 89 ASP A O 1
ATOM 677 N N . ARG A 1 90 ? -5.282 -6.321 8.969 1.00 90.62 90 ARG A N 1
ATOM 678 C CA . ARG A 1 90 ? -5.345 -4.979 9.554 1.00 90.62 90 ARG A CA 1
ATOM 679 C C . ARG A 1 90 ? -4.125 -4.146 9.203 1.00 90.62 90 ARG A C 1
ATOM 681 O O . ARG A 1 90 ? -2.985 -4.606 9.288 1.00 90.62 90 ARG A O 1
ATOM 688 N N . ILE A 1 91 ? -4.370 -2.877 8.903 1.00 88.81 91 ILE A N 1
ATOM 689 C CA . ILE A 1 91 ? -3.308 -1.905 8.672 1.00 88.81 91 ILE A CA 1
ATOM 690 C C . ILE A 1 91 ? -2.726 -1.533 10.028 1.00 88.81 91 ILE A C 1
ATOM 692 O O . ILE A 1 91 ? -3.403 -0.973 10.890 1.00 88.81 91 ILE A O 1
ATOM 696 N N . SER A 1 92 ? -1.457 -1.868 10.233 1.00 87.62 92 SER A N 1
ATOM 697 C CA . SER A 1 92 ? -0.786 -1.535 11.481 1.00 87.62 92 SER A CA 1
ATOM 698 C C . SER A 1 92 ? -0.447 -0.046 11.531 1.00 87.62 92 SER A C 1
ATOM 700 O O . SER A 1 92 ? -0.051 0.557 10.531 1.00 87.62 92 SER A O 1
ATOM 702 N N . SER A 1 93 ? -0.544 0.553 12.719 1.00 84.94 93 SER A N 1
ATOM 703 C CA . SER A 1 93 ? -0.215 1.967 12.942 1.00 84.94 93 SER A CA 1
ATOM 704 C C . SER A 1 93 ? 1.238 2.310 12.590 1.00 84.94 93 SER A C 1
ATOM 706 O O . SER A 1 93 ? 1.547 3.455 12.263 1.00 84.94 93 SER A O 1
ATOM 708 N N . ASN A 1 94 ? 2.136 1.321 12.598 1.00 85.50 94 ASN A N 1
ATOM 709 C CA . ASN A 1 94 ? 3.539 1.494 12.225 1.00 85.50 94 ASN A CA 1
ATOM 710 C C . ASN A 1 94 ? 3.770 1.649 10.707 1.00 85.50 94 ASN A C 1
ATOM 712 O O . ASN A 1 94 ? 4.857 2.070 10.308 1.00 85.50 94 ASN A O 1
ATOM 716 N N . GLN A 1 95 ? 2.768 1.352 9.873 1.00 86.38 95 GLN A N 1
ATOM 717 C CA . GLN A 1 95 ? 2.870 1.403 8.411 1.00 86.38 95 GLN A CA 1
ATOM 718 C C . GLN A 1 95 ? 2.712 2.824 7.852 1.00 86.38 95 GLN A C 1
ATOM 720 O O . GLN A 1 95 ? 2.808 2.999 6.641 1.00 86.38 95 GLN A O 1
ATOM 725 N N . GLN A 1 96 ? 2.491 3.831 8.712 1.00 87.94 96 GLN A N 1
ATOM 726 C CA . GLN A 1 96 ? 2.382 5.253 8.344 1.00 87.94 96 GLN A CA 1
ATOM 727 C C . GLN A 1 96 ? 1.374 5.508 7.214 1.00 87.94 96 GLN A C 1
ATO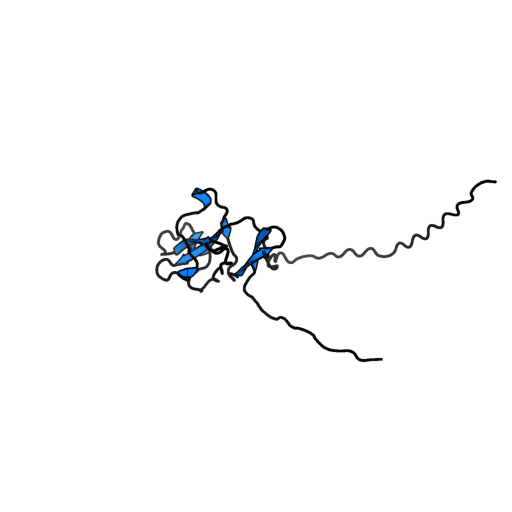M 729 O O . GLN A 1 96 ? 1.598 6.334 6.329 1.00 87.94 96 GLN A O 1
ATOM 734 N N . ALA A 1 97 ? 0.267 4.768 7.235 1.00 88.69 97 ALA A N 1
ATOM 735 C CA . ALA A 1 97 ? -0.781 4.920 6.247 1.00 88.69 97 ALA A CA 1
ATOM 736 C C . ALA A 1 97 ? -1.458 6.293 6.384 1.00 88.69 97 ALA A C 1
ATOM 738 O O . ALA A 1 97 ? -1.724 6.759 7.493 1.00 88.69 97 ALA A O 1
ATOM 739 N N . THR A 1 98 ? -1.743 6.937 5.256 1.00 89.62 98 THR A N 1
ATOM 740 C CA . THR A 1 98 ? -2.396 8.248 5.199 1.00 89.62 98 THR A CA 1
ATOM 741 C C . THR A 1 98 ? -3.686 8.177 4.397 1.00 89.62 98 THR A C 1
ATOM 743 O O . THR A 1 98 ? -3.783 7.420 3.436 1.00 89.62 98 THR A O 1
ATOM 746 N N . ARG A 1 99 ? -4.681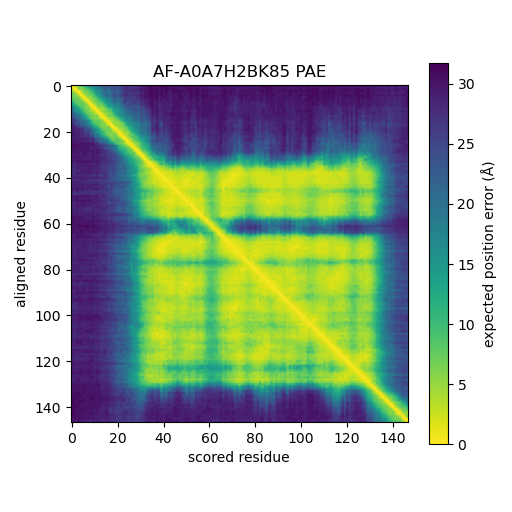 8.980 4.785 1.00 88.00 99 ARG A N 1
ATOM 747 C CA . ARG A 1 99 ? -5.911 9.212 4.005 1.00 88.00 99 ARG A CA 1
ATOM 748 C C . ARG A 1 99 ? -5.766 10.373 3.017 1.00 88.00 99 ARG A C 1
ATOM 750 O O . ARG A 1 99 ? -6.689 10.664 2.266 1.00 88.00 99 ARG A O 1
ATOM 757 N N . GLU A 1 100 ? -4.642 11.081 3.048 1.00 87.94 100 GLU A N 1
ATOM 758 C CA . GLU A 1 100 ? -4.359 12.127 2.074 1.00 87.94 100 GLU A CA 1
ATOM 759 C C . GLU A 1 100 ? -3.821 11.503 0.796 1.00 87.94 100 GLU A C 1
ATOM 761 O O . GLU A 1 100 ? -2.802 10.820 0.836 1.00 87.94 100 GLU A O 1
ATOM 766 N N . ASP A 1 101 ? -4.467 11.797 -0.330 1.00 85.88 101 ASP A N 1
ATOM 767 C CA . ASP A 1 101 ? -4.012 11.349 -1.641 1.00 85.88 101 ASP A CA 1
ATOM 768 C C . ASP A 1 101 ? -2.621 11.935 -1.975 1.00 85.88 101 ASP A C 1
ATOM 770 O O . ASP A 1 101 ? -2.510 13.150 -2.201 1.00 85.88 101 ASP A O 1
ATOM 774 N N . PRO A 1 102 ? -1.560 11.106 -2.045 1.00 86.56 102 PRO A N 1
ATOM 775 C CA . PRO A 1 102 ? -0.204 11.552 -2.341 1.00 86.56 102 PRO A CA 1
ATOM 776 C C . PRO A 1 102 ? -0.072 12.181 -3.731 1.00 86.56 102 PRO A C 1
ATOM 778 O O . PRO A 1 102 ? 0.793 13.036 -3.926 1.00 86.56 102 PRO A O 1
ATOM 781 N N . ARG A 1 103 ? -0.958 11.841 -4.679 1.00 84.69 103 ARG A N 1
ATOM 782 C CA . ARG A 1 103 ? -0.953 12.405 -6.040 1.00 84.69 103 ARG A CA 1
ATOM 783 C C . ARG A 1 103 ? -1.172 13.916 -6.036 1.00 84.69 103 ARG A C 1
ATOM 785 O O . ARG A 1 103 ? -0.692 14.605 -6.925 1.00 84.69 103 ARG A O 1
ATOM 792 N N . LYS A 1 104 ? -1.826 14.456 -4.999 1.00 86.12 104 LYS A N 1
ATOM 793 C CA . LYS A 1 104 ? -1.988 15.909 -4.799 1.00 86.12 104 LYS A CA 1
ATOM 794 C C . LYS A 1 104 ? -0.678 16.630 -4.461 1.00 86.12 104 LYS A C 1
ATOM 796 O O . LYS A 1 104 ? -0.644 17.854 -4.490 1.00 86.12 104 LYS A O 1
ATOM 801 N N . LYS A 1 105 ? 0.364 15.886 -4.087 1.00 87.12 105 LYS A N 1
ATOM 802 C CA . LYS A 1 105 ? 1.717 16.374 -3.775 1.00 87.12 105 LYS A CA 1
ATOM 803 C C . LYS A 1 105 ? 2.738 15.857 -4.799 1.00 87.12 105 LYS A C 1
ATOM 805 O O . LYS A 1 105 ? 3.896 15.658 -4.442 1.00 87.12 105 LYS A O 1
ATOM 810 N N . ASP A 1 106 ? 2.283 15.560 -6.020 1.00 85.94 106 ASP A N 1
ATOM 811 C CA . ASP A 1 106 ? 3.095 15.043 -7.130 1.00 85.94 106 ASP A CA 1
ATOM 812 C C . ASP A 1 106 ? 3.823 13.717 -6.820 1.00 85.94 106 AS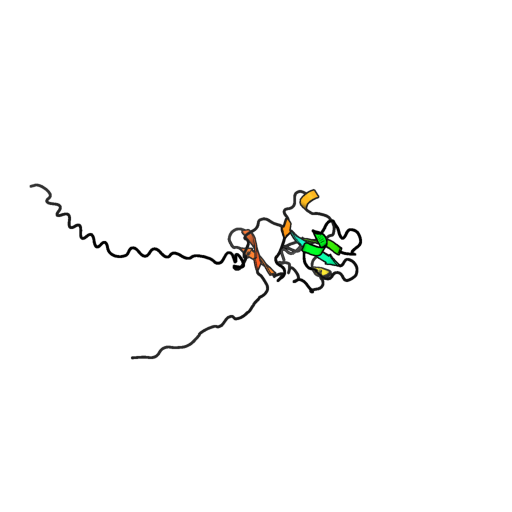P A C 1
ATOM 814 O O . ASP A 1 106 ? 4.879 13.423 -7.380 1.00 85.94 106 ASP A O 1
ATOM 818 N N . ARG A 1 107 ? 3.267 12.896 -5.916 1.00 86.31 107 ARG A N 1
ATOM 819 C CA . ARG A 1 107 ? 3.797 11.565 -5.576 1.00 86.31 107 ARG A CA 1
ATOM 820 C C . ARG A 1 107 ? 3.130 10.481 -6.412 1.00 86.31 107 ARG A C 1
ATOM 822 O O . ARG A 1 107 ? 1.916 10.501 -6.614 1.00 86.31 107 ARG A O 1
ATOM 829 N N . SER A 1 108 ? 3.916 9.492 -6.830 1.00 86.50 108 SER A N 1
ATOM 830 C CA . SER A 1 108 ? 3.412 8.350 -7.594 1.00 86.50 108 SER A CA 1
ATOM 831 C C . SER A 1 108 ? 2.796 7.288 -6.677 1.00 86.50 108 SER A C 1
ATOM 833 O O . SER A 1 108 ? 3.349 6.947 -5.626 1.00 86.50 108 SER A O 1
ATOM 835 N N . THR A 1 109 ? 1.645 6.753 -7.077 1.00 86.56 109 THR A N 1
ATOM 836 C CA . THR A 1 109 ? 0.894 5.726 -6.343 1.00 86.56 109 THR A CA 1
ATOM 837 C C . THR A 1 109 ? 0.659 4.519 -7.238 1.00 86.56 109 THR A C 1
ATOM 839 O O . THR A 1 109 ? 0.398 4.690 -8.426 1.00 86.56 109 THR A O 1
ATOM 842 N N . THR A 1 110 ? 0.654 3.319 -6.671 1.00 86.94 110 THR A N 1
ATOM 843 C CA . THR A 1 110 ? 0.257 2.100 -7.386 1.00 86.94 110 THR A CA 1
ATOM 844 C C . THR A 1 110 ? -0.750 1.305 -6.577 1.00 86.94 110 THR A C 1
ATOM 846 O O . THR A 1 110 ? -0.662 1.256 -5.350 1.00 86.94 110 THR A O 1
ATOM 849 N N . THR A 1 111 ? -1.673 0.635 -7.253 1.00 82.50 111 THR A N 1
ATOM 850 C CA . THR A 1 111 ? -2.493 -0.406 -6.628 1.00 82.50 111 THR A CA 1
ATOM 851 C C . THR A 1 111 ? -1.628 -1.645 -6.419 1.00 82.50 111 THR A C 1
ATOM 853 O O . THR A 1 111 ? -0.751 -1.943 -7.233 1.00 82.50 111 THR A O 1
ATOM 856 N N . VAL A 1 112 ? -1.835 -2.351 -5.311 1.00 80.44 112 VAL A N 1
ATOM 857 C CA . VAL A 1 112 ? -1.112 -3.591 -4.991 1.00 80.44 112 VAL A CA 1
ATOM 858 C C . VAL A 1 112 ? -2.102 -4.740 -5.012 1.00 80.44 112 VAL A C 1
ATOM 860 O O . VAL A 1 112 ? -3.205 -4.587 -4.504 1.00 80.44 112 VAL A O 1
ATOM 863 N N . GLY A 1 113 ? -1.705 -5.902 -5.530 1.00 79.31 113 GLY A N 1
ATOM 864 C CA . GLY A 1 113 ? -2.565 -7.085 -5.541 1.00 79.31 113 GLY A CA 1
ATOM 865 C C . GLY A 1 113 ? -3.097 -7.483 -4.156 1.00 79.31 113 GLY A C 1
ATOM 866 O O . GLY A 1 113 ? -2.547 -7.121 -3.108 1.00 79.31 113 GLY A O 1
ATOM 867 N N . THR A 1 114 ? -4.163 -8.283 -4.156 1.00 82.75 114 THR A N 1
ATOM 868 C CA . THR A 1 114 ? -4.893 -8.704 -2.947 1.00 82.75 114 THR A CA 1
ATOM 869 C C . THR A 1 114 ? -4.043 -9.502 -1.957 1.00 82.75 114 THR A C 1
ATOM 871 O O . THR A 1 114 ? -4.312 -9.481 -0.759 1.00 82.75 114 THR A O 1
ATOM 874 N N . ALA A 1 115 ? -2.978 -10.156 -2.429 1.00 80.25 115 ALA A N 1
ATOM 875 C CA . ALA A 1 115 ? -2.029 -10.897 -1.599 1.00 80.25 115 ALA A CA 1
ATOM 876 C C . ALA A 1 115 ? -1.109 -10.002 -0.743 1.00 80.25 115 ALA A C 1
ATOM 878 O O . ALA A 1 115 ? -0.346 -10.524 0.072 1.00 80.25 115 ALA A O 1
ATOM 879 N N . GLY A 1 116 ? -1.130 -8.679 -0.941 1.00 84.38 116 GLY A N 1
ATOM 880 C CA . GLY A 1 116 ? -0.185 -7.771 -0.295 1.00 84.38 116 GLY A CA 1
ATOM 881 C C . GLY A 1 116 ? 1.264 -8.105 -0.661 1.00 84.38 116 GLY A C 1
ATOM 882 O O . GLY A 1 116 ? 1.537 -8.675 -1.721 1.00 84.38 116 GLY A O 1
ATOM 883 N N . GLY A 1 117 ? 2.205 -7.758 0.216 1.00 85.75 117 GLY A N 1
ATOM 884 C CA . GLY A 1 117 ? 3.608 -8.125 0.046 1.00 85.75 117 GLY A CA 1
ATOM 885 C C . GLY A 1 117 ? 4.601 -7.190 0.722 1.00 85.75 117 GLY A C 1
ATOM 886 O O . GLY A 1 117 ? 4.261 -6.104 1.187 1.00 85.75 117 GLY A O 1
ATOM 887 N N . SER A 1 118 ? 5.860 -7.611 0.761 1.00 85.50 118 SER A N 1
ATOM 888 C CA . SER A 1 118 ? 6.950 -6.776 1.264 1.00 85.50 118 SER A CA 1
ATOM 889 C C . SER A 1 118 ? 7.512 -5.917 0.143 1.00 85.50 118 SER A C 1
ATOM 891 O O . SER A 1 118 ? 7.762 -6.394 -0.965 1.00 85.50 118 SER A O 1
ATOM 893 N N . VAL A 1 119 ? 7.739 -4.645 0.439 1.00 87.88 119 VAL A N 1
ATOM 894 C CA . VAL A 1 119 ? 8.364 -3.722 -0.501 1.00 87.88 119 VAL A CA 1
ATOM 895 C C . VAL A 1 119 ? 9.864 -4.010 -0.579 1.00 87.88 119 VAL A C 1
ATOM 897 O O . VAL A 1 119 ? 10.512 -4.284 0.428 1.00 87.88 119 VAL A O 1
ATOM 900 N N . SER A 1 120 ? 10.451 -3.927 -1.766 1.00 84.50 120 SER A N 1
ATOM 901 C CA . SER A 1 120 ? 11.897 -4.001 -1.951 1.00 84.50 120 SER A CA 1
ATOM 902 C C . SER A 1 120 ? 12.358 -3.055 -3.053 1.00 84.50 120 SER A C 1
ATOM 904 O O . SER A 1 120 ? 11.651 -2.839 -4.037 1.00 84.50 120 SER A O 1
ATOM 906 N N . LYS A 1 121 ? 13.564 -2.504 -2.893 1.00 84.31 121 LYS A N 1
ATOM 907 C CA . LYS A 1 121 ? 14.277 -1.769 -3.943 1.00 84.31 121 LYS A CA 1
ATOM 908 C C . LYS A 1 121 ? 15.208 -2.735 -4.659 1.00 84.31 121 LYS A C 1
ATOM 910 O O . LYS A 1 121 ? 16.035 -3.389 -4.021 1.00 84.31 121 LYS A O 1
ATOM 915 N N . ASN A 1 122 ? 15.087 -2.823 -5.976 1.00 79.56 122 ASN A N 1
ATOM 916 C CA . ASN A 1 122 ? 16.002 -3.624 -6.774 1.00 79.56 122 ASN A CA 1
ATOM 917 C C . ASN A 1 122 ? 17.356 -2.903 -6.956 1.00 79.56 122 ASN A C 1
ATOM 919 O O . ASN A 1 122 ? 17.543 -1.747 -6.569 1.00 79.56 122 ASN A O 1
ATOM 923 N N . LYS A 1 123 ? 18.320 -3.587 -7.586 1.00 73.50 123 LYS A N 1
ATOM 924 C CA . LYS A 1 123 ? 19.657 -3.029 -7.870 1.00 73.50 123 LYS A CA 1
ATOM 925 C C . LYS A 1 123 ? 19.622 -1.829 -8.828 1.00 73.50 123 LYS A C 1
ATOM 927 O O . LYS A 1 123 ? 20.586 -1.075 -8.882 1.00 73.50 123 LYS A O 1
ATOM 932 N N . ASN A 1 124 ? 18.526 -1.658 -9.562 1.00 77.00 124 ASN A N 1
ATOM 933 C CA . ASN A 1 124 ? 18.294 -0.578 -10.515 1.00 77.00 124 ASN A CA 1
ATOM 934 C C . ASN A 1 124 ? 17.6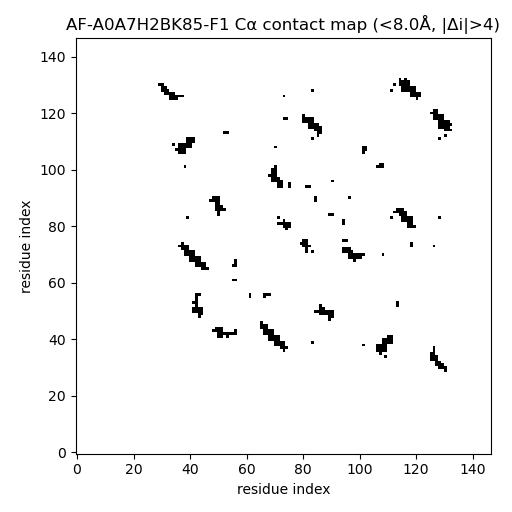31 0.650 -9.861 1.00 77.00 124 ASN A C 1
ATOM 936 O O . ASN A 1 124 ? 17.349 1.621 -10.554 1.00 77.00 124 ASN A O 1
ATOM 940 N N . GLY A 1 125 ? 17.392 0.620 -8.543 1.00 73.12 125 GLY A N 1
ATOM 941 C CA . GLY A 1 125 ? 16.780 1.715 -7.786 1.00 73.12 125 GLY A CA 1
ATOM 942 C C . GLY A 1 125 ? 15.253 1.758 -7.846 1.00 73.12 125 GLY A C 1
ATOM 943 O O . GLY A 1 125 ? 14.656 2.599 -7.178 1.00 73.12 125 GLY A O 1
ATOM 944 N N . LYS A 1 126 ? 14.621 0.842 -8.585 1.00 77.06 126 LYS A N 1
ATOM 945 C CA . LYS A 1 126 ? 13.169 0.775 -8.721 1.00 77.06 126 LYS A CA 1
ATOM 946 C C . LYS A 1 126 ? 12.534 -0.000 -7.578 1.00 77.06 126 LYS A C 1
ATOM 948 O O . LYS A 1 126 ? 13.150 -0.905 -7.001 1.00 77.06 126 LYS A O 1
ATOM 953 N N . THR A 1 127 ? 11.290 0.340 -7.267 1.00 82.19 127 THR A N 1
ATOM 954 C CA . THR A 1 127 ? 10.553 -0.290 -6.176 1.00 82.19 127 THR A CA 1
ATOM 955 C C . THR A 1 127 ? 9.697 -1.433 -6.702 1.00 82.19 127 THR A C 1
ATOM 957 O O . THR A 1 127 ? 9.167 -1.382 -7.801 1.00 82.19 127 THR A O 1
ATOM 960 N N . SER A 1 128 ? 9.567 -2.491 -5.918 1.00 77.81 128 SER A N 1
ATOM 961 C CA . SER A 1 128 ? 8.717 -3.639 -6.226 1.00 77.81 128 SER A CA 1
ATOM 962 C C . SER A 1 128 ? 8.009 -4.085 -4.955 1.00 77.81 128 SER A C 1
ATOM 964 O O . SER A 1 128 ? 8.550 -3.931 -3.857 1.00 77.81 128 SER A O 1
ATOM 966 N N . VAL A 1 129 ? 6.803 -4.631 -5.091 1.00 80.56 129 VAL A N 1
ATOM 967 C CA . VAL A 1 129 ? 6.095 -5.282 -3.986 1.00 80.56 129 VAL A CA 1
ATOM 968 C C . VAL A 1 129 ? 6.139 -6.775 -4.241 1.00 80.56 129 VAL A C 1
ATOM 970 O O . VAL A 1 129 ? 5.491 -7.273 -5.153 1.00 80.56 129 VAL A O 1
ATOM 973 N N . LYS A 1 130 ? 6.923 -7.501 -3.448 1.00 75.62 130 LYS A N 1
ATOM 974 C CA . LYS A 1 130 ? 7.014 -8.951 -3.570 1.00 75.62 130 LYS A CA 1
ATOM 975 C C . LYS A 1 130 ? 5.893 -9.575 -2.756 1.00 75.62 130 LYS A C 1
ATOM 977 O O . LYS A 1 130 ? 5.900 -9.470 -1.526 1.00 75.62 130 LYS A O 1
ATOM 982 N N . SER A 1 131 ? 4.935 -10.211 -3.427 1.00 65.81 131 SER A N 1
ATOM 983 C CA . SER A 1 131 ? 3.827 -10.872 -2.741 1.00 65.81 131 SER A CA 1
ATOM 984 C C . SER A 1 131 ? 4.337 -11.879 -1.717 1.00 65.81 131 SER A C 1
ATOM 986 O O . SER A 1 131 ? 5.200 -12.708 -2.004 1.00 65.81 131 SER A O 1
ATOM 988 N N . GLY A 1 132 ? 3.781 -11.807 -0.507 1.00 54.09 132 GLY A N 1
ATOM 989 C CA . GLY A 1 132 ? 4.167 -12.627 0.641 1.00 54.09 132 GLY A CA 1
ATOM 990 C C . GLY A 1 132 ? 3.818 -14.112 0.514 1.00 54.09 132 GLY A C 1
ATOM 991 O O . GLY A 1 132 ? 3.949 -14.844 1.494 1.00 54.09 132 GLY A O 1
ATOM 992 N N . THR A 1 133 ? 3.410 -14.590 -0.668 1.00 48.56 133 THR A N 1
ATOM 993 C CA . THR A 1 133 ? 3.227 -16.016 -0.961 1.00 48.56 133 THR A CA 1
ATOM 994 C C . THR A 1 133 ? 4.593 -16.700 -1.035 1.00 48.56 133 THR A C 1
ATOM 996 O O . THR A 1 133 ? 5.055 -17.144 -2.080 1.00 48.56 133 THR A O 1
ATOM 999 N N . SER A 1 134 ? 5.247 -16.826 0.119 1.00 47.00 134 SER A N 1
ATOM 1000 C CA . SER A 1 134 ? 6.285 -17.821 0.360 1.00 47.00 134 SER A CA 1
ATOM 1001 C C . SER A 1 134 ? 5.628 -19.201 0.383 1.00 47.00 134 SER A C 1
ATOM 1003 O O . SER A 1 134 ? 5.481 -19.820 1.433 1.00 47.00 134 SER A O 1
ATOM 1005 N N . ARG A 1 135 ? 5.195 -19.702 -0.776 1.00 47.31 135 ARG A N 1
ATOM 1006 C CA . ARG A 1 135 ? 4.977 -21.138 -0.958 1.00 47.31 135 ARG A CA 1
ATOM 1007 C C . ARG A 1 135 ? 6.207 -21.718 -1.640 1.00 47.31 135 ARG A C 1
ATOM 1009 O O . ARG A 1 135 ? 6.305 -21.735 -2.856 1.00 47.31 135 ARG A O 1
ATOM 1016 N N . GLY A 1 136 ? 7.115 -22.220 -0.807 1.00 37.53 136 GLY A N 1
ATOM 1017 C CA . GLY A 1 136 ? 7.971 -23.343 -1.173 1.00 37.53 136 GLY A CA 1
ATOM 1018 C C . GLY A 1 136 ? 9.285 -22.989 -1.852 1.00 37.53 136 GLY A C 1
ATOM 1019 O O . GLY A 1 136 ? 9.490 -23.292 -3.021 1.00 37.53 136 GLY A O 1
ATOM 1020 N N . GLY A 1 137 ? 10.245 -22.504 -1.065 1.00 45.19 137 GLY A N 1
ATOM 1021 C CA . GLY A 1 137 ? 11.625 -22.905 -1.300 1.00 45.19 137 GLY A CA 1
ATOM 1022 C C . GLY A 1 137 ? 11.739 -24.418 -1.106 1.00 45.19 137 GLY A C 1
ATOM 1023 O O . GLY A 1 137 ? 11.940 -24.881 0.012 1.00 45.19 137 GLY A O 1
ATOM 1024 N N . PHE A 1 138 ? 11.611 -25.195 -2.179 1.00 47.78 138 PHE A N 1
ATOM 1025 C CA . PHE A 1 138 ? 12.110 -26.565 -2.200 1.00 47.78 138 PHE A CA 1
ATOM 1026 C C . PHE A 1 138 ? 13.557 -26.512 -2.668 1.00 47.78 138 PHE A C 1
ATOM 1028 O O . PHE A 1 138 ? 13.871 -26.576 -3.854 1.00 47.78 138 PHE A O 1
ATOM 1035 N N . GLY A 1 139 ? 14.454 -26.348 -1.698 1.00 47.28 139 GLY A N 1
ATOM 1036 C CA . GLY A 1 139 ? 15.850 -26.681 -1.893 1.00 47.28 139 GLY A CA 1
ATOM 1037 C C . GLY A 1 139 ? 15.973 -28.177 -2.156 1.00 47.28 139 GLY A C 1
ATOM 1038 O O . GLY A 1 139 ? 16.003 -28.965 -1.217 1.00 47.28 139 GLY A O 1
ATOM 1039 N N . SER A 1 140 ? 16.121 -28.571 -3.417 1.00 42.31 140 SER A N 1
ATOM 1040 C CA . SER A 1 140 ? 16.706 -29.867 -3.756 1.00 42.31 140 SER A CA 1
ATOM 1041 C C . SER A 1 140 ? 18.225 -29.737 -3.701 1.00 42.31 140 SER A C 1
ATOM 1043 O O . SER A 1 140 ? 18.923 -29.657 -4.707 1.00 42.31 140 SER A O 1
ATOM 1045 N N . LYS A 1 141 ? 18.746 -29.707 -2.472 1.00 48.38 141 LYS A N 1
ATOM 1046 C CA . LYS A 1 141 ? 20.027 -30.354 -2.196 1.00 48.38 141 LYS A CA 1
ATOM 1047 C C . LYS A 1 141 ? 19.804 -31.863 -2.322 1.00 48.38 141 LYS A C 1
ATOM 1049 O O . LYS A 1 141 ? 18.941 -32.400 -1.637 1.00 48.38 141 LYS A O 1
ATOM 1054 N N . GLY A 1 142 ? 20.626 -32.530 -3.127 1.00 41.34 142 GLY A N 1
ATOM 1055 C CA . GLY A 1 142 ? 20.732 -33.992 -3.188 1.00 41.34 142 GLY A CA 1
ATOM 1056 C C . GLY A 1 142 ? 20.588 -34.496 -4.623 1.00 41.34 142 GLY A C 1
ATOM 1057 O O . GLY A 1 142 ? 19.612 -34.181 -5.281 1.00 41.34 142 GLY A O 1
ATOM 1058 N N . GLY A 1 143 ? 21.517 -35.246 -5.197 1.00 39.81 143 GLY A N 1
ATOM 1059 C CA . GLY A 1 143 ? 22.758 -35.818 -4.700 1.00 39.81 143 GLY A CA 1
ATOM 1060 C C . GLY A 1 143 ? 23.468 -36.474 -5.886 1.00 39.81 143 GLY A C 1
ATOM 1061 O O . GLY A 1 143 ? 22.830 -36.838 -6.871 1.00 39.81 143 GLY A O 1
ATOM 1062 N N . GLY A 1 144 ? 24.793 -36.584 -5.814 1.0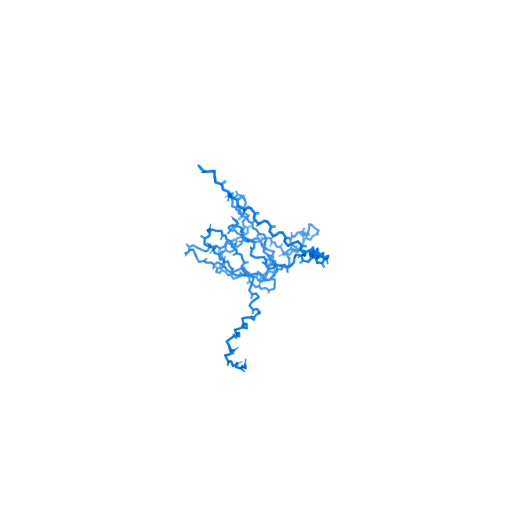0 51.75 144 GLY A N 1
ATOM 1063 C CA . GLY A 1 144 ? 25.540 -37.420 -6.746 1.00 51.75 144 GLY A CA 1
ATOM 1064 C C . GLY A 1 144 ? 25.187 -38.900 -6.573 1.00 51.75 144 GLY A C 1
ATOM 1065 O O . GLY A 1 144 ? 24.953 -39.347 -5.453 1.00 51.75 144 GLY A O 1
ATOM 1066 N N . SER A 1 145 ? 25.148 -39.621 -7.692 1.00 44.62 145 SER A N 1
ATOM 1067 C CA . SER A 1 145 ? 25.302 -41.075 -7.913 1.00 44.62 145 SER A CA 1
ATOM 1068 C C . SER A 1 145 ? 24.776 -41.294 -9.338 1.00 44.62 145 SER A C 1
ATOM 1070 O O . SER A 1 145 ? 23.632 -40.969 -9.614 1.00 44.62 145 SER A O 1
ATOM 1072 N N . GLY A 1 146 ? 25.582 -41.634 -10.338 1.00 45.41 146 GLY A N 1
ATOM 1073 C CA . GLY A 1 146 ? 26.423 -42.819 -10.384 1.00 45.41 146 GLY A CA 1
ATOM 1074 C C . GLY A 1 146 ? 25.724 -43.845 -11.277 1.00 45.41 146 GLY A C 1
ATOM 1075 O O . GLY A 1 146 ? 24.819 -44.527 -10.807 1.00 45.41 146 GLY A O 1
ATOM 1076 N N . SER A 1 147 ? 26.111 -43.897 -12.553 1.00 42.72 147 SER A N 1
ATOM 1077 C CA . SER A 1 147 ? 26.111 -45.051 -13.474 1.00 42.72 147 SER A CA 1
ATOM 1078 C C . SER A 1 147 ? 26.789 -44.627 -14.771 1.00 42.72 147 SER A C 1
ATOM 1080 O O . SER A 1 147 ? 26.453 -43.522 -15.254 1.00 42.72 147 SER A O 1
#

Mean predicted aligned error: 15.61 Å

Foldseek 3Di:
DDDDDDDDDPDDDDDPDPPPPDDDPPPPPFPQVQAPAQKAKFKAQQVQQATADRVCAVPPVPPPGSIYIKIFGQADPVRAGAWFDAHRDHDDPVRVIGRDDCVVVVGGYDYDDNQTATWDQDPVRTIGGGRPPPDDPPPPPDDDDDD

pLDDT: mean 71.59, std 18.14, range [35.88, 92.31]

Radius of gyration: 25.23 Å; Cα contacts (8 Å, |Δi|>4): 227; chains: 1; bounding box: 73×61×69 Å

Organism: NCBI:txid169480

Secondary structure (DSSP, 8-state):
----------------------------S-----B--SEEEEEEETTT-BB--THHHH-TT-TTSSEEEEEEESEETTTEEPEEPPTT-B--GGG--BSS-GGGGT--EEE--TT-EEEEE-TTS-EEEE-S---------------

Sequence (147 aa):
MSPTARKSSQTVAIGAVTALAVALTGCSSEDEQETDAEYAQVCVNQDTQERVDDNQCDDHTHSHSNFGWMWLPFFLGNNRANTIPAVGDRISSNQQATREDPRKKDRSTTTVGTAGGSVSKNKNGKTSVKSGTSRGGFGSKGGGSGS

Solvent-accessible surface area (backbone atoms only — not comparable to full-atom values): 9378 Å² total; per-residue (Å²): 135,82,86,82,80,81,84,79,85,81,84,81,89,84,79,90,75,81,81,78,81,80,78,74,98,58,93,77,68,83,63,65,55,74,32,85,46,51,24,38,45,45,18,24,32,70,88,75,41,26,25,41,62,55,64,65,54,66,44,79,87,48,84,81,52,65,49,39,67,35,32,29,41,40,54,43,99,84,72,40,61,28,69,49,61,25,53,76,33,62,65,55,83,88,50,62,63,35,76,66,68,51,60,82,72,80,40,46,66,37,79,62,65,65,68,21,16,41,35,46,70,49,99,86,72,37,32,26,43,46,55,64,77,82,76,71,90,76,77,78,79,81,76,94,80,90,132